Protein AF-A0A9W3Z0D8-F1 (afdb_monomer)

Foldseek 3Di:
DDDPNDDDFPVCVLVDDLVSLVVVLVVLVVLLVVLVPDPDQDPVSVVVSVRSVVSNVSSVVSNVVVVD

Structure (mmCIF, N/CA/C/O backbone):
data_AF-A0A9W3Z0D8-F1
#
_entry.id   AF-A0A9W3Z0D8-F1
#
loop_
_atom_site.group_PDB
_atom_site.id
_atom_site.type_symbol
_atom_site.label_atom_id
_atom_site.label_alt_id
_atom_site.label_comp_id
_atom_site.label_asym_id
_atom_site.label_entity_id
_atom_site.label_seq_id
_atom_site.pdbx_PDB_ins_code
_atom_site.Cartn_x
_atom_site.Cartn_y
_atom_site.Cartn_z
_atom_site.occupancy
_atom_site.B_iso_or_equiv
_atom_site.auth_seq_id
_atom_site.auth_comp_id
_atom_site.auth_asym_id
_atom_site.auth_atom_id
_atom_site.pdbx_PDB_model_num
ATOM 1 N N . MET A 1 1 ? -1.158 -7.038 4.888 1.00 73.81 1 MET A N 1
ATOM 2 C CA . MET A 1 1 ? -1.879 -6.599 3.665 1.00 73.81 1 MET A CA 1
ATOM 3 C C . MET A 1 1 ? -1.556 -7.560 2.541 1.00 73.81 1 MET A C 1
ATOM 5 O O . MET A 1 1 ? -0.464 -8.106 2.574 1.00 73.81 1 MET A O 1
ATOM 9 N N . GLU A 1 2 ? -2.438 -7.731 1.555 1.00 81.75 2 GLU A N 1
ATOM 10 C CA . GLU A 1 2 ? -2.240 -8.718 0.487 1.00 81.75 2 GLU A CA 1
ATOM 11 C C . GLU A 1 2 ? -2.254 -8.088 -0.910 1.00 81.75 2 GLU A C 1
ATOM 13 O O . GLU A 1 2 ? -3.084 -7.226 -1.202 1.00 81.75 2 GLU A O 1
ATOM 18 N N . LEU A 1 3 ? -1.350 -8.555 -1.772 1.00 78.12 3 LEU A N 1
ATOM 19 C CA . LEU A 1 3 ? -1.348 -8.312 -3.212 1.00 78.12 3 LEU A CA 1
ATOM 20 C C . LEU A 1 3 ? -1.316 -9.672 -3.913 1.00 78.12 3 LEU A C 1
ATOM 22 O O . LEU A 1 3 ? -0.441 -10.484 -3.632 1.00 78.12 3 LEU A O 1
ATOM 26 N N . TYR A 1 4 ? -2.284 -9.945 -4.791 1.00 81.94 4 TYR A N 1
ATOM 27 C CA . TYR A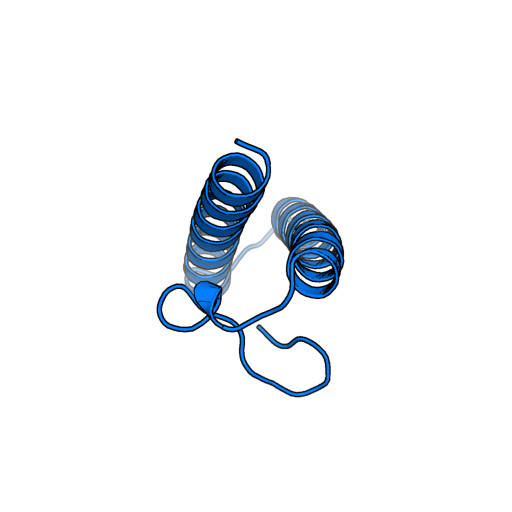 1 4 ? -2.423 -11.247 -5.469 1.00 81.94 4 TYR A CA 1
ATOM 28 C C . TYR A 1 4 ? -2.397 -12.463 -4.516 1.00 81.94 4 TYR A C 1
ATOM 30 O O . TYR A 1 4 ? -1.865 -13.517 -4.852 1.00 81.94 4 TYR A O 1
ATOM 38 N N . GLY A 1 5 ? -2.961 -12.316 -3.310 1.00 83.75 5 GLY A N 1
ATOM 39 C CA . GLY A 1 5 ? -2.974 -13.369 -2.286 1.00 83.75 5 GLY A CA 1
ATOM 40 C C . GLY A 1 5 ? -1.633 -13.593 -1.578 1.00 83.75 5 GLY A C 1
ATOM 41 O O . GLY A 1 5 ? -1.494 -14.558 -0.833 1.00 83.75 5 GLY A O 1
ATOM 42 N N . GLN A 1 6 ? -0.641 -12.727 -1.801 1.00 84.50 6 GLN A N 1
ATOM 43 C CA . GLN A 1 6 ? 0.629 -12.740 -1.082 1.00 84.50 6 GLN A CA 1
ATOM 44 C C . GLN A 1 6 ? 0.689 -11.591 -0.085 1.00 84.50 6 GLN A C 1
ATOM 46 O O . GLN A 1 6 ? 0.358 -10.449 -0.413 1.00 84.50 6 GLN A O 1
ATOM 51 N N . GLU A 1 7 ? 1.149 -11.879 1.132 1.00 89.69 7 GLU A N 1
ATOM 52 C CA . GLU A 1 7 ? 1.361 -10.842 2.131 1.00 89.69 7 GLU A CA 1
ATOM 53 C C . GLU A 1 7 ? 2.497 -9.908 1.695 1.00 89.69 7 GLU A C 1
ATOM 55 O O . GLU A 1 7 ? 3.603 -10.353 1.382 1.00 89.69 7 GLU A O 1
ATOM 60 N N . VAL A 1 8 ? 2.242 -8.601 1.705 1.00 88.44 8 VAL A N 1
ATOM 61 C CA . VAL A 1 8 ? 3.250 -7.570 1.447 1.00 88.44 8 VAL A CA 1
ATOM 62 C C . VAL A 1 8 ? 3.474 -6.755 2.715 1.00 88.44 8 VAL A C 1
ATOM 64 O O . VAL A 1 8 ? 2.524 -6.243 3.316 1.00 88.44 8 VAL A O 1
ATOM 67 N N . ASN A 1 9 ? 4.737 -6.623 3.115 1.00 91.38 9 ASN A N 1
ATOM 68 C CA . ASN A 1 9 ? 5.163 -5.927 4.324 1.00 91.38 9 ASN A CA 1
ATOM 69 C C . ASN A 1 9 ? 6.558 -5.295 4.152 1.00 91.38 9 ASN A C 1
ATOM 71 O O . ASN A 1 9 ? 7.205 -5.416 3.107 1.00 91.38 9 ASN A O 1
ATOM 75 N N . GLY A 1 10 ? 7.036 -4.617 5.199 1.00 88.75 10 GLY A N 1
ATOM 76 C CA . GLY A 1 10 ? 8.330 -3.929 5.200 1.00 88.75 10 GLY A CA 1
ATOM 77 C C . GLY A 1 10 ? 9.551 -4.840 5.002 1.00 88.75 10 GLY A C 1
ATOM 78 O O . GLY A 1 10 ? 10.625 -4.339 4.685 1.00 88.75 10 GLY A O 1
ATOM 79 N N . ALA A 1 11 ? 9.416 -6.162 5.132 1.00 89.81 11 ALA A N 1
ATOM 80 C CA . ALA A 1 11 ? 10.518 -7.098 4.920 1.00 89.81 11 ALA A CA 1
ATOM 81 C C . ALA A 1 11 ? 10.596 -7.612 3.474 1.00 89.81 11 ALA A C 1
ATOM 83 O O . ALA A 1 11 ? 11.694 -7.861 2.978 1.00 89.81 11 ALA A O 1
ATOM 84 N N . ASN A 1 12 ? 9.460 -7.763 2.785 1.00 92.94 12 ASN A N 1
ATOM 85 C CA . ASN A 1 12 ? 9.405 -8.458 1.495 1.00 92.94 12 ASN A CA 1
ATOM 86 C C . ASN A 1 12 ? 9.015 -7.583 0.293 1.00 92.94 12 ASN A C 1
ATOM 88 O O . ASN A 1 12 ? 9.145 -8.042 -0.840 1.00 92.94 12 ASN A O 1
ATOM 92 N N . TYR A 1 13 ? 8.605 -6.325 0.498 1.00 91.56 13 TYR A N 1
ATOM 93 C CA . TYR A 1 13 ? 8.163 -5.436 -0.588 1.00 91.56 13 TYR A CA 1
ATOM 94 C C . TYR A 1 13 ? 9.186 -5.303 -1.735 1.00 91.56 13 TYR A C 1
ATOM 96 O O . TYR A 1 13 ? 8.816 -5.157 -2.896 1.00 91.56 13 TYR A O 1
ATOM 104 N N . LYS A 1 14 ? 10.487 -5.414 -1.440 1.00 94.25 14 LYS A N 1
ATOM 105 C CA . LYS A 1 14 ? 11.563 -5.330 -2.442 1.00 94.25 14 LYS A CA 1
ATOM 106 C C . LYS A 1 14 ? 11.576 -6.489 -3.442 1.00 94.25 14 LYS A C 1
ATOM 108 O O . LYS A 1 14 ? 12.191 -6.344 -4.493 1.00 94.25 14 LYS A O 1
ATOM 113 N N . HIS A 1 15 ? 10.932 -7.616 -3.144 1.00 93.38 15 HIS A N 1
ATOM 114 C CA . HIS A 1 15 ? 10.887 -8.771 -4.047 1.00 93.38 15 HIS A CA 1
ATOM 115 C C . HIS A 1 15 ? 9.845 -8.626 -5.164 1.00 93.38 15 HIS A C 1
ATOM 117 O O . HIS A 1 15 ? 9.882 -9.388 -6.125 1.00 93.38 15 HIS A O 1
ATOM 123 N N . TYR A 1 16 ? 8.941 -7.650 -5.061 1.00 93.00 16 TYR A N 1
ATOM 124 C CA . TYR A 1 16 ? 7.891 -7.419 -6.049 1.00 93.00 16 TYR A CA 1
ATOM 125 C C . TYR A 1 16 ? 8.379 -6.534 -7.202 1.00 93.00 16 TYR A C 1
ATOM 127 O O . TYR A 1 16 ? 9.317 -5.738 -7.050 1.00 93.00 16 TYR A O 1
ATOM 135 N N . SER A 1 17 ? 7.744 -6.668 -8.369 1.00 94.12 17 SER A N 1
ATOM 136 C CA . SER A 1 17 ? 8.064 -5.871 -9.557 1.00 94.12 17 SER A CA 1
ATOM 137 C C . SER A 1 17 ? 7.675 -4.397 -9.379 1.00 94.12 17 SER A C 1
ATOM 139 O O . SER A 1 17 ? 6.927 -4.031 -8.473 1.00 94.12 17 SER A O 1
ATOM 141 N N . THR A 1 18 ? 8.194 -3.514 -10.234 1.00 94.69 18 THR A N 1
ATOM 142 C CA . THR A 1 18 ? 7.836 -2.084 -10.201 1.00 94.69 18 THR A CA 1
ATOM 143 C C . THR A 1 18 ? 6.338 -1.864 -10.453 1.00 94.69 18 THR A C 1
ATOM 145 O O . THR A 1 18 ? 5.734 -0.998 -9.818 1.00 94.69 18 THR A O 1
ATOM 148 N N . ASP A 1 19 ? 5.718 -2.666 -11.322 1.00 94.00 19 ASP A N 1
ATOM 149 C CA . ASP A 1 19 ? 4.282 -2.588 -11.616 1.00 94.00 19 ASP A CA 1
ATOM 150 C C . ASP A 1 19 ? 3.426 -3.079 -10.443 1.00 94.00 19 ASP A C 1
ATOM 152 O O . ASP A 1 19 ? 2.450 -2.420 -10.064 1.00 94.00 19 ASP A O 1
ATOM 156 N N . ASP A 1 20 ? 3.842 -4.167 -9.791 1.00 94.31 20 ASP A N 1
ATOM 157 C CA . ASP A 1 20 ? 3.195 -4.675 -8.575 1.00 94.31 20 ASP A CA 1
ATOM 158 C C . ASP A 1 20 ? 3.269 -3.647 -7.447 1.00 94.31 20 ASP A C 1
ATOM 160 O O . ASP A 1 20 ? 2.269 -3.344 -6.797 1.00 94.31 20 ASP A O 1
ATOM 164 N N . LEU A 1 21 ? 4.443 -3.039 -7.257 1.00 94.56 21 LEU A N 1
ATOM 165 C CA . LEU A 1 21 ? 4.653 -1.982 -6.273 1.00 94.56 21 LEU A CA 1
ATOM 166 C C . LEU A 1 21 ? 3.799 -0.741 -6.559 1.00 94.56 21 LEU A C 1
ATOM 168 O O . LEU A 1 21 ? 3.261 -0.136 -5.629 1.00 94.56 21 LEU A O 1
ATOM 172 N N . ASN A 1 22 ? 3.635 -0.353 -7.825 1.00 94.62 22 ASN A N 1
ATOM 173 C CA . ASN A 1 22 ? 2.747 0.748 -8.196 1.00 94.62 22 ASN A CA 1
ATOM 174 C C . ASN A 1 22 ? 1.277 0.427 -7.913 1.00 94.62 22 ASN A C 1
ATOM 176 O O . ASN A 1 22 ? 0.580 1.268 -7.339 1.00 94.62 22 ASN A O 1
ATOM 180 N N . THR A 1 23 ? 0.832 -0.781 -8.258 1.00 94.06 23 THR A N 1
ATOM 181 C CA . THR A 1 23 ? -0.528 -1.269 -7.982 1.00 94.06 23 THR A CA 1
ATOM 182 C C . THR A 1 23 ? -0.801 -1.277 -6.481 1.00 94.06 23 THR A C 1
ATOM 184 O O . THR A 1 23 ? -1.763 -0.673 -6.000 1.00 94.06 23 THR A O 1
ATOM 187 N N . PHE A 1 24 ? 0.113 -1.867 -5.715 1.00 92.62 24 PHE A N 1
ATOM 188 C CA . PHE A 1 24 ? -0.012 -1.995 -4.274 1.00 92.62 24 PHE A CA 1
ATOM 189 C C . PHE A 1 24 ? 0.020 -0.642 -3.556 1.00 92.62 24 PHE A C 1
ATOM 191 O O . PHE A 1 24 ? -0.782 -0.396 -2.659 1.00 92.62 24 PHE A O 1
ATOM 198 N N . LYS A 1 25 ? 0.865 0.298 -4.002 1.00 94.56 25 LYS A N 1
ATOM 199 C CA . LYS A 1 25 ? 0.881 1.687 -3.509 1.00 94.56 25 LYS A CA 1
ATOM 200 C C . LYS A 1 25 ? -0.478 2.375 -3.667 1.00 94.56 25 LYS A C 1
ATOM 202 O O . LYS A 1 25 ? -0.885 3.128 -2.781 1.00 94.56 25 LYS A O 1
ATOM 207 N N . VAL A 1 26 ? -1.169 2.165 -4.791 1.00 94.44 26 VAL A N 1
ATOM 208 C CA . VAL A 1 26 ? -2.502 2.746 -5.030 1.00 94.44 26 VAL A CA 1
ATOM 209 C C . VAL A 1 26 ? -3.535 2.131 -4.088 1.00 94.44 26 VAL A C 1
ATOM 211 O O . VAL A 1 26 ? -4.285 2.873 -3.449 1.00 94.44 26 VAL A O 1
ATOM 214 N N . GLN A 1 27 ? -3.527 0.806 -3.943 1.00 92.50 27 GLN A N 1
ATOM 215 C CA . GLN A 1 27 ? -4.419 0.091 -3.030 1.00 92.50 27 GLN A CA 1
ATOM 216 C C . GLN A 1 27 ? -4.210 0.529 -1.573 1.00 92.50 27 GLN A C 1
ATOM 218 O O . GLN A 1 27 ? -5.157 0.956 -0.917 1.00 92.50 27 GLN A O 1
ATOM 223 N N . LEU A 1 28 ? -2.959 0.559 -1.104 1.00 92.75 28 LEU A N 1
ATOM 224 C CA . LEU A 1 28 ? -2.576 1.057 0.220 1.00 92.75 28 LEU A CA 1
ATOM 225 C C . LEU A 1 28 ? -3.103 2.469 0.499 1.00 92.75 28 LEU A C 1
ATOM 227 O O . LEU A 1 28 ? -3.634 2.736 1.574 1.00 92.75 28 LEU A O 1
ATOM 231 N N . ARG A 1 29 ? -2.967 3.389 -0.464 1.00 94.44 29 ARG A N 1
ATOM 232 C CA . ARG A 1 29 ? -3.473 4.762 -0.318 1.00 94.44 29 ARG A CA 1
ATOM 233 C C . ARG A 1 29 ? -4.995 4.810 -0.212 1.00 94.44 29 ARG A C 1
ATOM 235 O O . ARG A 1 29 ? -5.510 5.642 0.535 1.00 94.44 29 ARG A O 1
ATOM 242 N N . SER A 1 30 ? -5.705 3.945 -0.939 1.00 93.44 30 SER A N 1
ATOM 243 C CA . SER A 1 30 ? -7.161 3.824 -0.813 1.00 93.44 30 SER A CA 1
ATOM 244 C C . SER A 1 30 ? -7.541 3.352 0.587 1.00 93.44 30 SER A C 1
ATOM 246 O O . SER A 1 30 ? -8.310 4.023 1.269 1.00 93.44 30 SER A O 1
ATOM 248 N N . ASP A 1 31 ? -6.912 2.278 1.054 1.00 90.88 31 ASP A N 1
ATOM 249 C CA . ASP A 1 31 ? -7.143 1.702 2.374 1.00 90.88 31 ASP A CA 1
ATOM 250 C C . ASP A 1 31 ? -6.860 2.680 3.520 1.00 90.88 31 ASP A C 1
ATOM 252 O O . ASP A 1 31 ? -7.636 2.771 4.470 1.00 90.88 31 ASP A O 1
ATOM 256 N N . ILE A 1 32 ? -5.752 3.423 3.439 1.00 92.38 32 ILE A N 1
ATOM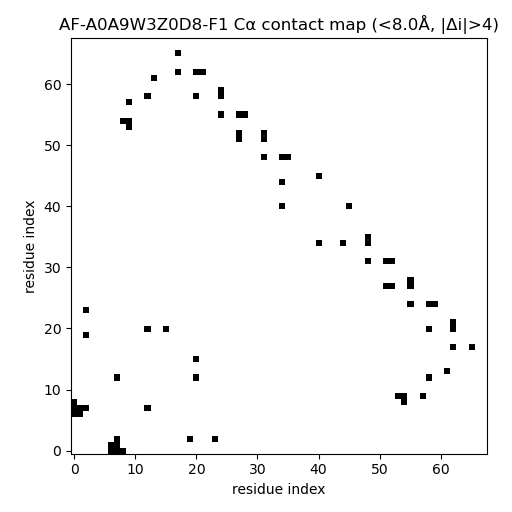 257 C CA . ILE A 1 32 ? -5.392 4.462 4.414 1.00 92.38 32 ILE A CA 1
ATOM 258 C C . ILE A 1 32 ? -6.482 5.529 4.464 1.00 92.38 32 ILE A C 1
ATOM 260 O O . ILE A 1 32 ? -6.932 5.897 5.547 1.00 92.38 32 ILE A O 1
ATOM 264 N N . ARG A 1 33 ? -6.935 6.009 3.301 1.00 93.25 33 ARG A N 1
ATOM 265 C CA . ARG A 1 33 ? -7.997 7.015 3.218 1.00 93.25 33 ARG A CA 1
ATOM 266 C C . ARG A 1 33 ? -9.300 6.495 3.823 1.00 93.25 33 ARG A C 1
ATOM 268 O O . ARG A 1 33 ? -9.991 7.246 4.505 1.00 93.25 33 ARG A O 1
ATOM 275 N N . ASP A 1 34 ? -9.641 5.239 3.573 1.00 91.38 34 ASP A N 1
ATOM 276 C CA . ASP A 1 34 ? -10.884 4.648 4.064 1.00 91.38 34 ASP A CA 1
ATOM 277 C C . ASP A 1 34 ? -10.828 4.419 5.585 1.00 91.38 34 ASP A C 1
ATOM 279 O O . ASP A 1 34 ? -11.803 4.704 6.280 1.00 91.38 34 ASP A O 1
ATOM 283 N N . LEU A 1 35 ? -9.666 4.037 6.128 1.00 89.38 35 LEU A N 1
ATOM 284 C CA . LEU A 1 35 ? -9.420 3.979 7.575 1.00 89.38 35 LEU A CA 1
ATOM 285 C C . LEU A 1 35 ? -9.453 5.364 8.235 1.00 89.38 35 LEU A C 1
ATOM 287 O O . LEU A 1 35 ? -10.045 5.516 9.296 1.00 89.38 35 LEU A O 1
ATOM 291 N N . GLN A 1 36 ? -8.873 6.388 7.607 1.00 89.06 36 GLN A N 1
ATOM 292 C CA . GLN A 1 36 ? -8.892 7.762 8.127 1.00 89.06 36 GLN A CA 1
ATOM 293 C C . GLN A 1 36 ? -10.296 8.375 8.158 1.00 89.06 36 GLN A C 1
ATOM 295 O O . GLN A 1 36 ? -10.571 9.240 8.984 1.00 89.06 36 GLN A O 1
ATOM 300 N N . LYS A 1 37 ? -11.189 7.939 7.263 1.00 91.12 37 LYS A N 1
ATOM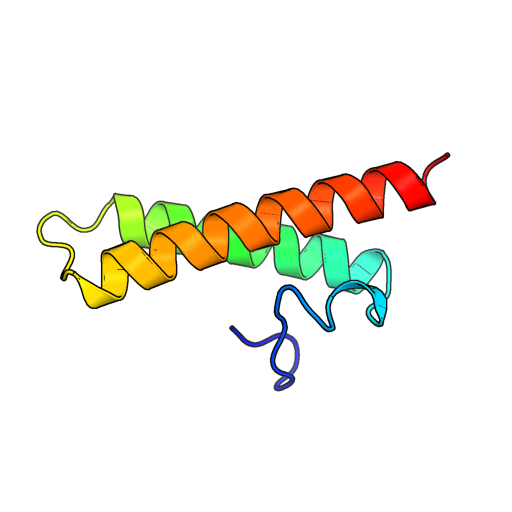 301 C CA . LYS A 1 37 ? -12.596 8.363 7.250 1.00 91.12 37 LYS A CA 1
ATOM 302 C C . LYS A 1 37 ? -13.434 7.697 8.342 1.00 91.12 37 LYS A C 1
ATOM 304 O O . LYS A 1 37 ? -14.544 8.161 8.603 1.00 91.12 37 LYS A O 1
ATOM 309 N N . LYS A 1 38 ? -12.952 6.619 8.972 1.00 90.44 38 LYS A N 1
ATOM 310 C CA . LYS A 1 38 ? -13.669 5.997 10.088 1.00 90.44 38 LYS A CA 1
ATOM 311 C C . LYS A 1 38 ? -13.637 6.934 11.297 1.00 90.44 38 LYS A C 1
ATOM 313 O O . LYS A 1 38 ? -12.580 7.317 11.778 1.00 90.44 38 LYS A O 1
ATOM 318 N N . HIS A 1 39 ? -14.818 7.270 11.809 1.00 71.50 39 HIS A N 1
ATOM 319 C CA . HIS A 1 39 ? -14.975 8.177 12.951 1.00 71.50 39 HIS A CA 1
ATOM 320 C C . HIS A 1 39 ? -14.487 7.560 14.276 1.00 71.50 39 HIS A C 1
ATOM 322 O O . HIS A 1 39 ? -13.974 8.266 15.138 1.00 71.50 39 HIS A O 1
ATOM 328 N N . ASN A 1 40 ? -14.610 6.236 14.428 1.00 81.12 40 ASN A N 1
ATOM 329 C CA . ASN A 1 40 ? -14.192 5.491 15.617 1.00 81.12 40 ASN A CA 1
ATOM 330 C C . ASN A 1 40 ? -13.196 4.404 15.208 1.00 81.12 40 ASN A C 1
ATOM 332 O O . ASN A 1 40 ? -13.594 3.299 14.854 1.00 81.12 40 ASN A O 1
ATOM 336 N N . VAL A 1 41 ? -11.912 4.753 15.229 1.00 84.62 41 VAL A N 1
ATOM 337 C CA . VAL A 1 41 ? -10.808 3.849 14.883 1.00 84.62 41 VAL A CA 1
ATOM 338 C C . VAL A 1 41 ? -10.299 3.177 16.157 1.00 84.62 41 VAL A C 1
ATOM 340 O O . VAL A 1 41 ? -9.882 3.879 17.088 1.00 84.62 41 VAL A O 1
ATOM 343 N N . SER A 1 42 ? -10.330 1.845 16.211 1.00 90.75 42 SER A N 1
ATOM 344 C CA . SER A 1 42 ? -9.796 1.082 17.346 1.00 90.75 42 SER A CA 1
ATOM 345 C C . SER A 1 42 ? -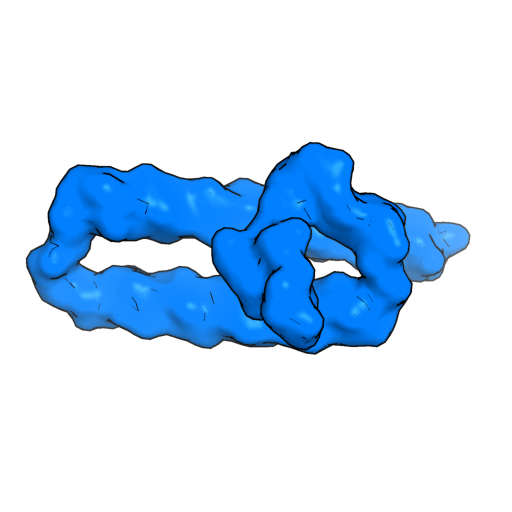8.269 1.251 17.471 1.00 90.75 42 SER A C 1
ATOM 347 O O . SER A 1 42 ? -7.609 1.627 16.498 1.00 90.75 42 SER A O 1
ATOM 349 N N . PRO A 1 43 ? -7.657 0.984 18.642 1.00 88.81 43 PRO A N 1
ATOM 350 C CA . PRO A 1 43 ? -6.199 1.015 18.782 1.00 88.81 43 PRO A CA 1
ATOM 351 C C . PRO A 1 43 ? -5.481 0.113 17.768 1.00 88.81 43 PRO A C 1
ATOM 353 O O . PRO A 1 43 ? -4.474 0.517 17.197 1.00 88.81 43 PRO A O 1
ATOM 356 N N . GLU A 1 44 ? -6.036 -1.065 17.486 1.00 89.31 44 GLU A N 1
ATOM 357 C CA . GLU A 1 44 ? -5.512 -2.000 16.483 1.00 89.31 44 GLU A CA 1
ATOM 358 C C . GLU A 1 44 ? -5.588 -1.418 15.069 1.00 89.31 44 GLU A C 1
ATOM 360 O O . GLU A 1 44 ? -4.628 -1.489 14.306 1.00 89.31 44 GLU A O 1
ATOM 365 N N . GLU A 1 45 ? -6.701 -0.770 14.721 1.00 88.31 45 GLU A N 1
ATOM 366 C CA . GLU A 1 45 ? -6.843 -0.100 13.429 1.00 88.31 45 GLU A CA 1
ATOM 367 C C . GLU A 1 45 ? -5.903 1.108 13.298 1.00 88.31 45 GLU A C 1
ATOM 369 O O . GLU A 1 45 ? -5.460 1.412 12.191 1.00 88.31 45 GLU A O 1
ATOM 374 N N . ARG A 1 46 ? -5.556 1.780 14.405 1.00 87.88 46 ARG A N 1
ATOM 375 C CA . ARG A 1 46 ? -4.541 2.849 14.418 1.00 87.88 46 ARG A CA 1
ATOM 376 C C . ARG A 1 46 ? -3.137 2.305 14.176 1.00 87.88 46 ARG A C 1
ATOM 378 O O . ARG A 1 46 ? -2.391 2.919 13.418 1.00 87.88 46 ARG A O 1
ATOM 385 N N . VAL A 1 47 ? -2.788 1.172 14.789 1.00 87.69 47 VAL A N 1
ATOM 386 C CA . VAL A 1 47 ? -1.514 0.480 14.525 1.00 87.69 47 VAL A CA 1
ATOM 387 C C . VAL A 1 47 ? -1.455 0.060 13.061 1.00 87.69 47 VAL A C 1
ATOM 389 O O . VAL A 1 47 ? -0.519 0.420 12.358 1.00 87.69 47 VAL A O 1
ATOM 392 N N . ASN A 1 48 ? -2.513 -0.575 12.562 1.00 89.00 48 ASN A N 1
ATOM 393 C CA . ASN A 1 48 ? -2.615 -0.973 11.162 1.00 89.00 48 ASN A CA 1
ATOM 394 C C . ASN A 1 48 ? -2.508 0.238 10.212 1.00 89.00 48 ASN A C 1
ATOM 396 O O . ASN A 1 48 ? -1.813 0.193 9.201 1.00 89.00 48 ASN A O 1
ATOM 400 N N . LEU A 1 49 ? -3.146 1.367 10.544 1.00 90.56 49 LEU A N 1
ATOM 401 C CA . LEU A 1 49 ? -3.015 2.610 9.781 1.00 90.56 49 LEU A CA 1
ATOM 402 C C . LEU A 1 49 ? -1.557 3.093 9.719 1.00 90.56 49 LEU A C 1
ATOM 404 O O . LEU A 1 49 ? -1.102 3.476 8.641 1.00 90.56 49 LEU A O 1
ATOM 408 N N . HIS A 1 50 ? -0.839 3.060 10.843 1.00 91.12 50 HIS A N 1
ATOM 409 C CA . HIS A 1 50 ? 0.575 3.429 10.904 1.00 91.12 50 HIS A CA 1
ATOM 410 C C . HIS A 1 50 ? 1.434 2.501 10.037 1.00 91.12 50 HIS A C 1
ATOM 412 O O . HIS A 1 50 ? 2.172 2.974 9.176 1.00 91.12 50 HIS A O 1
ATOM 418 N N . GLU A 1 51 ? 1.267 1.185 10.175 1.00 91.31 51 GLU A N 1
ATOM 419 C CA . GLU A 1 51 ? 1.997 0.190 9.379 1.00 91.31 51 GLU A CA 1
ATOM 420 C C . GLU A 1 51 ? 1.748 0.366 7.874 1.00 91.31 51 GLU A C 1
ATOM 422 O O . GLU A 1 51 ? 2.678 0.316 7.066 1.00 91.31 51 GLU A O 1
ATOM 427 N N . LYS A 1 52 ? 0.498 0.643 7.477 1.00 92.19 52 LYS A N 1
ATOM 428 C CA . LYS A 1 52 ? 0.150 0.951 6.082 1.00 92.19 52 LYS A CA 1
ATOM 429 C C . LYS A 1 52 ? 0.864 2.217 5.593 1.00 92.19 52 LYS A C 1
ATOM 431 O O . LYS A 1 52 ? 1.359 2.241 4.466 1.00 92.19 52 LYS 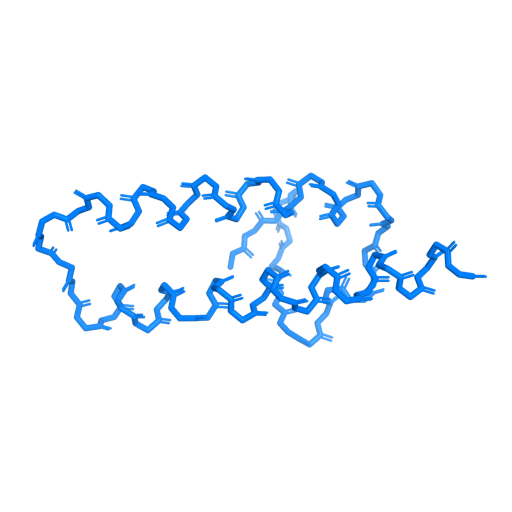A O 1
ATOM 436 N N . GLN A 1 53 ? 0.937 3.268 6.411 1.00 94.12 53 GLN A N 1
ATOM 437 C CA . GLN A 1 53 ? 1.632 4.516 6.062 1.00 94.12 53 GLN A CA 1
ATOM 438 C C . GLN A 1 53 ? 3.150 4.325 5.924 1.00 94.12 53 GLN A C 1
ATOM 440 O O . GLN A 1 53 ? 3.750 4.830 4.967 1.00 94.12 53 GLN A O 1
ATOM 445 N N . GLU A 1 54 ? 3.767 3.567 6.829 1.00 94.94 54 GLU A N 1
ATOM 446 C CA . GLU A 1 54 ? 5.184 3.205 6.737 1.00 94.94 54 GLU A CA 1
ATOM 447 C C . GLU A 1 54 ? 5.464 2.401 5.467 1.00 94.94 54 GLU A C 1
ATOM 449 O O . GLU A 1 54 ? 6.370 2.734 4.700 1.00 94.94 54 GLU A O 1
ATOM 454 N N . LEU A 1 55 ? 4.627 1.404 5.176 1.00 94.75 55 LEU A N 1
ATOM 455 C CA . LEU A 1 55 ? 4.786 0.567 3.994 1.00 94.75 55 LEU A CA 1
ATOM 456 C C . LEU A 1 55 ? 4.658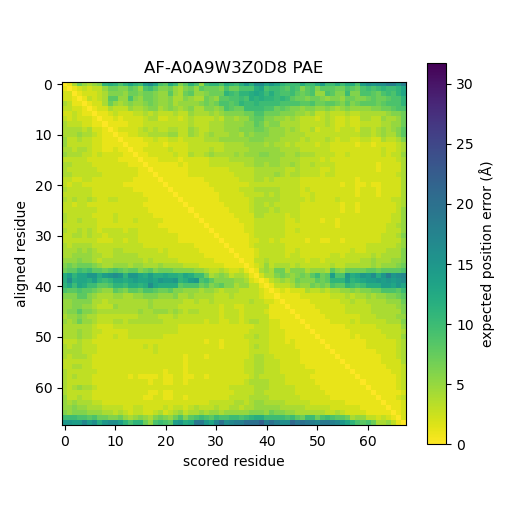 1.368 2.692 1.00 94.75 55 LEU A C 1
ATOM 458 O O . LEU A 1 55 ? 5.473 1.192 1.786 1.00 94.75 55 LEU A O 1
ATOM 462 N N . VAL A 1 56 ? 3.705 2.306 2.603 1.00 95.75 56 VAL A N 1
ATOM 463 C CA . VAL A 1 56 ? 3.616 3.248 1.469 1.00 95.75 56 VAL A CA 1
ATOM 464 C C . VAL A 1 56 ? 4.914 4.026 1.295 1.00 95.75 56 VAL A C 1
ATOM 466 O O . VAL A 1 56 ? 5.377 4.197 0.166 1.00 95.75 56 VAL A O 1
ATOM 469 N N . THR A 1 57 ? 5.503 4.492 2.394 1.00 95.88 57 THR A N 1
ATOM 470 C CA . THR A 1 57 ? 6.754 5.253 2.362 1.00 95.88 57 THR A CA 1
ATOM 471 C C . THR A 1 57 ? 7.886 4.396 1.804 1.00 95.88 57 THR A C 1
ATOM 473 O O . THR A 1 57 ? 8.550 4.812 0.856 1.00 95.88 57 THR A O 1
ATOM 476 N N . TYR A 1 58 ? 8.051 3.169 2.298 1.00 95.44 58 TYR A N 1
ATOM 477 C CA . TYR A 1 58 ? 9.063 2.239 1.793 1.00 95.44 58 TYR A CA 1
ATOM 478 C C . TYR A 1 58 ? 8.896 1.920 0.308 1.00 95.44 58 TYR A C 1
ATOM 480 O O . TYR A 1 58 ? 9.875 1.920 -0.440 1.00 95.44 58 TYR A O 1
ATOM 488 N N . ILE A 1 59 ? 7.660 1.718 -0.146 1.00 95.25 59 ILE A N 1
ATOM 489 C CA . ILE A 1 59 ? 7.372 1.448 -1.556 1.00 95.25 59 ILE A CA 1
ATOM 490 C C . ILE A 1 59 ? 7.706 2.658 -2.431 1.00 95.25 59 ILE A C 1
ATOM 492 O O . ILE A 1 59 ? 8.300 2.494 -3.493 1.00 95.25 59 ILE A O 1
ATOM 496 N N . ILE A 1 60 ? 7.364 3.877 -2.002 1.00 95.81 60 ILE A N 1
ATOM 497 C CA . ILE A 1 60 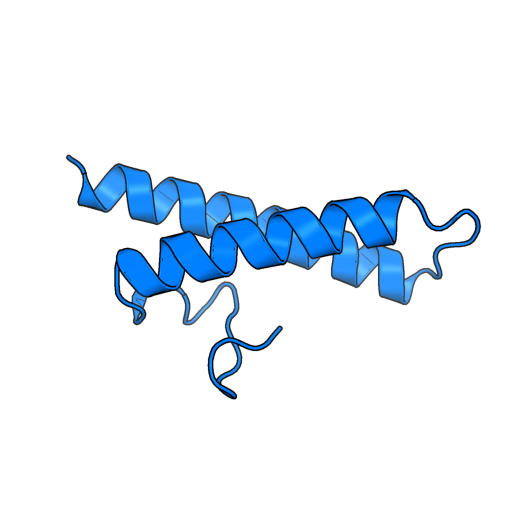? 7.714 5.104 -2.737 1.00 95.81 60 ILE A CA 1
ATOM 498 C C . ILE A 1 60 ? 9.232 5.241 -2.867 1.00 95.81 60 ILE A C 1
ATOM 500 O O . ILE A 1 60 ? 9.724 5.526 -3.958 1.00 95.81 60 ILE A O 1
ATOM 504 N N . TRP A 1 61 ? 9.964 5.009 -1.777 1.00 95.62 61 TRP A N 1
ATOM 505 C CA . TRP A 1 61 ? 11.425 5.045 -1.773 1.00 95.62 61 TRP A CA 1
ATOM 506 C C . TRP A 1 61 ? 12.032 4.018 -2.730 1.00 95.62 61 TRP A C 1
ATOM 508 O O . TRP A 1 61 ? 12.934 4.349 -3.495 1.00 95.62 61 TRP A O 1
ATOM 518 N N . GLU A 1 62 ? 11.521 2.790 -2.735 1.00 95.25 62 GLU A N 1
ATOM 519 C CA . GLU A 1 62 ? 11.995 1.740 -3.637 1.00 95.25 62 GLU A CA 1
ATOM 520 C C . GLU A 1 62 ? 11.697 2.038 -5.103 1.00 95.25 62 GLU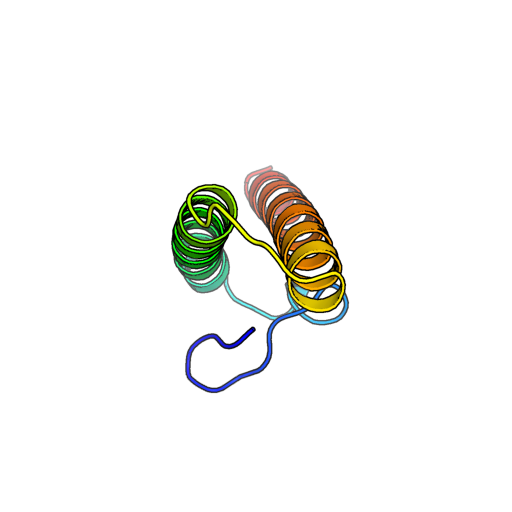 A C 1
ATOM 522 O O . GLU A 1 62 ? 12.568 1.867 -5.952 1.00 95.25 62 GLU A O 1
ATOM 527 N N . LEU A 1 63 ? 10.492 2.524 -5.404 1.00 95.38 63 LEU A N 1
ATOM 528 C CA . LEU A 1 63 ? 10.123 2.938 -6.756 1.00 95.38 63 LEU A CA 1
ATOM 529 C C . LEU A 1 63 ? 11.019 4.075 -7.252 1.00 95.38 63 LEU A C 1
ATOM 531 O O . LEU A 1 63 ? 11.473 4.039 -8.392 1.00 95.38 63 LEU A O 1
ATOM 535 N N . HIS A 1 64 ? 11.309 5.054 -6.391 1.00 95.44 64 HIS A N 1
ATOM 536 C CA . HIS A 1 64 ? 12.232 6.134 -6.723 1.00 95.44 64 HIS A CA 1
ATOM 537 C C . HIS A 1 64 ? 13.646 5.600 -6.981 1.00 95.44 64 HIS A C 1
ATOM 539 O O . HIS A 1 64 ? 14.235 5.910 -8.014 1.00 95.44 64 HIS A O 1
ATOM 545 N N . ARG A 1 65 ? 14.149 4.723 -6.101 1.00 94.44 65 ARG A N 1
ATOM 546 C CA . ARG A 1 65 ? 15.460 4.071 -6.236 1.00 94.44 65 ARG A CA 1
ATOM 547 C C . ARG A 1 65 ? 15.606 3.286 -7.541 1.00 94.44 65 ARG A C 1
ATOM 549 O O . ARG A 1 65 ? 16.691 3.273 -8.097 1.00 94.44 65 ARG A O 1
ATOM 556 N N . ARG A 1 66 ? 14.541 2.633 -8.016 1.00 93.69 66 ARG A N 1
ATOM 557 C CA . ARG A 1 66 ? 14.534 1.863 -9.277 1.00 93.69 66 ARG A CA 1
ATOM 558 C C . ARG A 1 66 ? 14.410 2.725 -10.535 1.00 93.69 66 ARG A C 1
ATOM 560 O O . ARG A 1 66 ? 14.601 2.205 -11.628 1.00 93.69 66 ARG A O 1
ATOM 567 N N . SER A 1 67 ? 14.016 3.991 -10.391 1.00 88.44 67 SER A N 1
ATOM 568 C CA . SER A 1 67 ? 13.893 4.940 -11.507 1.00 88.44 67 SER A CA 1
ATOM 569 C C . SER A 1 67 ? 15.159 5.764 -11.765 1.00 88.44 67 SER A C 1
ATOM 571 O O . SER A 1 67 ? 15.210 6.478 -12.765 1.00 88.44 67 SER A O 1
ATOM 573 N N . LEU A 1 68 ? 16.132 5.688 -10.849 1.00 72.50 68 LEU A N 1
ATOM 574 C CA . LEU A 1 68 ? 17.474 6.266 -10.962 1.00 72.50 68 LEU A CA 1
ATOM 575 C C . LEU A 1 68 ? 18.411 5.287 -11.675 1.00 72.50 68 LEU A C 1
ATOM 577 O O . LEU A 1 68 ? 19.262 5.778 -12.446 1.00 72.50 68 LEU A O 1
#

Sequence (68 aa):
MELYGQEVNGANYKHYSTDDLNTFKVQLRSDIRDLQKKHNVSPEERVNLHEKQELVTYIIWELHRRSL

Radius of gyration: 12.41 Å; Cα contacts (8 Å, |Δi|>4): 37; chains: 1; bounding box: 32×22×30 Å

Mean predicted aligned error: 3.66 Å

pLDDT: mean 90.54, std 5.48, range [71.5, 95.88]

Solvent-accessible surface area (backbone atoms only — not comparable to full-atom values): 4086 Å² total; per-residue (Å²): 98,70,57,97,88,38,82,52,49,92,87,54,55,84,79,53,53,73,67,54,48,52,53,49,46,53,51,49,53,51,53,47,52,56,54,69,68,44,90,81,67,51,75,67,54,49,52,51,47,50,53,49,52,52,43,44,50,54,49,51,52,50,54,52,62,73,73,109

Nearest PDB structures (foldseek):
  8vaa-assembly1_S  TM=9.507E-01  e=3.362E+00  Legionella pneumophila
  6now-assembly2_B  TM=8.108E-01  e=8.587E+00  Homo sapiens
  4wyv-assembly1_H  TM=7.506E-01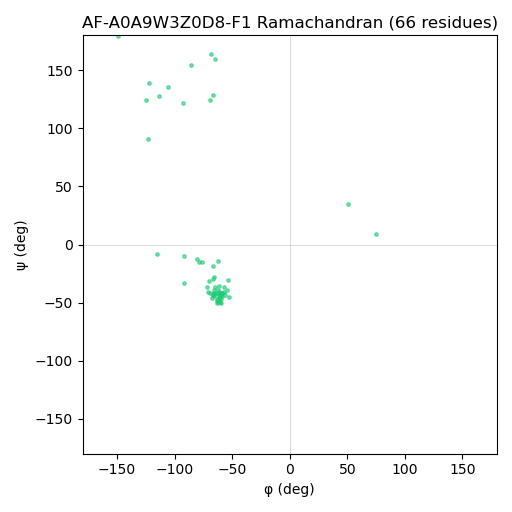  e=6.687E+00  Homo sapiens
  4wyv-assembly1_A  TM=7.483E-01  e=7.118E+00  Homo sapiens

Secondary structure (DSSP, 8-state):
-EETTEE--TTTGGGS-HHHHHHHHHHHHHHHHHHHT-SS--HHHHHHHHHHHHHHHHHHHHHHHHH-

Organism: Lactobacillus johnsonii (NCBI:txid33959)